Protein AF-A0A2K5D0M0-F1 (afdb_monomer_lite)

Structure (mmCIF, N/CA/C/O backbone):
data_AF-A0A2K5D0M0-F1
#
_entry.id   AF-A0A2K5D0M0-F1
#
loop_
_atom_site.group_PDB
_atom_site.id
_atom_site.type_symbol
_atom_site.label_atom_id
_atom_site.label_alt_id
_atom_site.label_comp_id
_atom_site.label_asym_id
_atom_site.label_entity_id
_atom_site.label_seq_id
_atom_site.pdbx_PDB_ins_code
_atom_site.Cartn_x
_atom_site.Cartn_y
_atom_site.Cartn_z
_atom_site.occupancy
_atom_site.B_iso_or_equiv
_atom_site.auth_seq_id
_atom_site.auth_comp_id
_atom_site.auth_asym_id
_atom_site.auth_atom_id
_atom_site.pdbx_PDB_model_num
ATOM 1 N N . MET A 1 1 ? 7.569 -37.934 -4.722 1.00 82.81 1 MET A N 1
ATOM 2 C CA . MET A 1 1 ? 7.926 -36.805 -5.614 1.00 82.81 1 MET A CA 1
ATOM 3 C C . MET A 1 1 ? 8.610 -35.730 -4.784 1.00 82.81 1 MET A C 1
ATOM 5 O O . MET A 1 1 ? 8.084 -35.399 -3.727 1.00 82.81 1 MET A O 1
ATOM 9 N N . LEU A 1 2 ? 9.769 -35.216 -5.208 1.00 89.56 2 LEU A N 1
ATOM 10 C CA . LEU A 1 2 ? 10.475 -34.173 -4.458 1.00 89.56 2 LEU A CA 1
ATOM 11 C C . LEU A 1 2 ? 9.888 -32.795 -4.791 1.00 89.56 2 LEU A C 1
ATOM 13 O O . LEU A 1 2 ? 9.759 -32.437 -5.959 1.00 89.56 2 LEU A O 1
ATOM 17 N N . ARG A 1 3 ? 9.508 -32.029 -3.765 1.00 94.50 3 ARG A N 1
ATOM 18 C CA . ARG A 1 3 ? 8.949 -30.680 -3.924 1.00 94.50 3 ARG A CA 1
ATOM 19 C C . ARG A 1 3 ? 10.067 -29.647 -3.821 1.00 94.50 3 ARG A C 1
ATOM 21 O O . ARG A 1 3 ? 10.845 -29.679 -2.870 1.00 94.50 3 ARG A O 1
ATOM 28 N N . ARG A 1 4 ? 10.118 -28.711 -4.770 1.00 96.38 4 ARG A N 1
ATOM 29 C CA . ARG A 1 4 ? 11.035 -27.563 -4.719 1.00 96.38 4 ARG A CA 1
ATOM 30 C C . ARG A 1 4 ? 10.542 -26.493 -3.747 1.00 96.38 4 ARG A C 1
ATOM 32 O O . ARG A 1 4 ? 9.370 -26.473 -3.367 1.00 96.38 4 ARG A O 1
ATOM 39 N N . LYS A 1 5 ? 11.445 -25.595 -3.362 1.00 96.75 5 LYS A N 1
ATOM 40 C CA . LYS A 1 5 ? 11.100 -24.420 -2.560 1.00 96.75 5 LYS A CA 1
ATOM 41 C C . LYS A 1 5 ? 10.355 -23.376 -3.417 1.00 96.75 5 LYS A C 1
ATOM 43 O O . LYS A 1 5 ? 10.543 -23.361 -4.639 1.00 96.75 5 LYS A O 1
ATOM 48 N N . PRO A 1 6 ? 9.487 -22.548 -2.806 1.00 97.06 6 PRO A N 1
ATOM 49 C CA . PRO A 1 6 ? 8.870 -21.408 -3.479 1.00 97.06 6 PRO A CA 1
ATOM 50 C C . PRO A 1 6 ? 9.921 -20.425 -3.998 1.00 97.06 6 PRO A C 1
ATOM 52 O O . PRO A 1 6 ? 11.004 -20.312 -3.425 1.00 97.06 6 PRO A O 1
ATOM 55 N N . THR A 1 7 ? 9.591 -19.718 -5.074 1.00 96.56 7 THR A N 1
ATOM 56 C CA . THR A 1 7 ? 10.465 -18.688 -5.643 1.00 96.56 7 THR A CA 1
ATOM 57 C C . THR A 1 7 ? 10.428 -17.437 -4.767 1.00 96.56 7 THR A C 1
ATOM 59 O O . THR A 1 7 ? 9.349 -16.995 -4.377 1.00 96.56 7 THR A O 1
ATOM 62 N N . ARG A 1 8 ? 11.598 -16.867 -4.472 1.00 96.88 8 ARG A N 1
ATOM 63 C CA . ARG A 1 8 ? 11.742 -15.561 -3.824 1.00 96.88 8 ARG A CA 1
ATOM 64 C C . ARG A 1 8 ? 11.924 -14.495 -4.907 1.00 96.88 8 ARG A C 1
ATOM 66 O O . ARG A 1 8 ? 12.717 -14.704 -5.819 1.00 96.88 8 ARG A O 1
ATOM 73 N N . LEU A 1 9 ? 11.164 -13.405 -4.824 1.00 95.94 9 LEU A N 1
ATOM 74 C CA . LEU A 1 9 ? 11.344 -12.238 -5.689 1.00 95.94 9 LEU A CA 1
ATOM 75 C C . LEU A 1 9 ? 12.478 -11.371 -5.132 1.00 95.94 9 LEU A C 1
ATOM 77 O O . LEU A 1 9 ? 12.582 -11.222 -3.915 1.00 95.94 9 LEU A O 1
ATOM 81 N N . GLU A 1 10 ? 13.299 -10.820 -6.020 1.00 95.88 10 GLU A N 1
ATOM 82 C CA . GLU A 1 10 ? 14.391 -9.901 -5.691 1.00 95.88 10 GLU A CA 1
ATOM 83 C C . GLU A 1 10 ? 14.189 -8.607 -6.476 1.00 95.88 10 GLU A C 1
ATOM 85 O O . GLU A 1 10 ? 13.779 -8.667 -7.638 1.00 95.88 10 GLU A O 1
ATOM 90 N N . LEU A 1 11 ? 14.484 -7.473 -5.838 1.00 92.69 11 LEU A N 1
ATOM 91 C CA . LEU A 1 11 ? 14.372 -6.153 -6.454 1.00 92.69 11 LEU A CA 1
ATOM 92 C C . LEU A 1 11 ? 15.538 -5.911 -7.414 1.00 92.69 11 LEU A C 1
ATOM 94 O O . LEU A 1 11 ? 16.689 -6.247 -7.107 1.00 92.69 11 LEU A O 1
ATOM 98 N N . LYS A 1 12 ? 15.239 -5.331 -8.571 1.00 94.19 12 LYS A N 1
ATOM 99 C CA . LYS A 1 12 ? 16.187 -5.023 -9.644 1.00 94.19 12 LYS A CA 1
ATOM 100 C C . LYS A 1 12 ? 16.252 -3.521 -9.885 1.00 94.19 12 LYS A C 1
ATOM 102 O O . LYS A 1 12 ? 15.410 -2.768 -9.419 1.00 94.19 12 LYS A O 1
ATOM 107 N N . LEU A 1 13 ? 17.265 -3.093 -10.635 1.00 91.12 13 LEU A N 1
ATOM 108 C CA . LEU A 1 13 ? 17.387 -1.689 -11.031 1.00 91.12 13 LEU A CA 1
ATOM 109 C C . LEU A 1 13 ? 16.237 -1.253 -11.950 1.00 91.12 13 LEU A C 1
ATOM 111 O O . LEU A 1 13 ? 15.795 -0.123 -11.830 1.00 91.12 13 LEU A O 1
ATOM 115 N N . ASP A 1 14 ? 15.704 -2.159 -12.775 1.00 88.88 14 ASP A N 1
ATOM 116 C CA . ASP A 1 14 ? 14.532 -1.903 -13.627 1.00 88.88 14 ASP A CA 1
ATOM 117 C C . ASP A 1 14 ? 13.279 -1.512 -12.812 1.00 88.88 14 ASP A C 1
ATOM 119 O O . ASP A 1 14 ? 12.402 -0.823 -13.323 1.00 88.88 14 ASP A O 1
ATOM 123 N N . ASP A 1 15 ? 13.200 -1.909 -11.533 1.00 91.00 15 ASP A N 1
ATOM 124 C CA . ASP A 1 15 ? 12.082 -1.550 -10.648 1.00 91.00 15 ASP A CA 1
ATOM 125 C C . ASP A 1 15 ? 12.149 -0.065 -10.212 1.00 91.00 15 ASP A C 1
ATOM 127 O O . ASP A 1 15 ? 11.190 0.468 -9.658 1.00 91.00 15 ASP A O 1
ATOM 131 N N . ILE A 1 16 ? 13.276 0.625 -10.443 1.00 88.38 16 ILE A N 1
ATOM 132 C CA . ILE A 1 16 ? 13.434 2.062 -10.151 1.00 88.38 16 ILE A CA 1
ATOM 133 C C . ILE A 1 16 ? 12.677 2.904 -11.181 1.00 88.38 16 ILE A C 1
ATOM 135 O O . ILE A 1 16 ? 12.050 3.895 -10.812 1.00 88.38 16 ILE A O 1
ATOM 139 N N . ASP A 1 17 ? 12.669 2.481 -12.447 1.00 85.19 17 ASP A N 1
ATOM 140 C CA . ASP A 1 17 ? 11.935 3.179 -13.505 1.00 85.19 17 ASP A CA 1
ATOM 141 C C . ASP A 1 17 ? 10.425 3.205 -13.194 1.00 85.19 17 ASP A C 1
ATOM 143 O O . ASP A 1 17 ? 9.740 4.180 -13.498 1.00 85.19 17 ASP A O 1
ATOM 147 N N . GLU A 1 18 ? 9.887 2.162 -12.548 1.00 80.50 18 GLU A N 1
ATOM 148 C CA . GLU A 1 18 ? 8.494 2.131 -12.075 1.00 80.50 18 GLU A CA 1
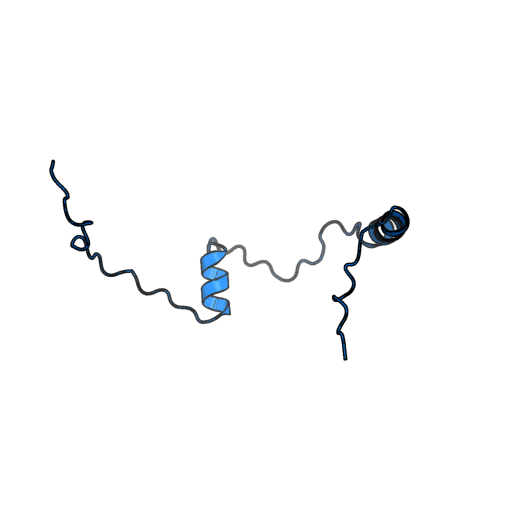ATOM 149 C C . GLU A 1 18 ? 8.223 3.252 -11.059 1.00 80.50 18 GLU A C 1
ATOM 151 O O . GLU A 1 18 ? 7.237 3.975 -11.192 1.00 80.50 18 GLU A O 1
ATOM 156 N N . PHE A 1 19 ? 9.142 3.473 -10.114 1.00 76.75 19 PHE A N 1
ATOM 157 C CA . PHE A 1 19 ? 9.036 4.546 -9.125 1.00 76.75 19 PHE A CA 1
ATOM 158 C C . PHE A 1 19 ? 9.102 5.947 -9.756 1.00 76.75 19 PHE A C 1
ATOM 160 O O . PHE A 1 19 ? 8.300 6.814 -9.410 1.00 76.75 19 PHE A O 1
ATOM 167 N N . GLU A 1 20 ? 10.010 6.182 -10.708 1.00 77.00 20 GLU A N 1
ATOM 168 C CA . GLU A 1 20 ? 10.143 7.497 -11.361 1.00 77.00 20 GLU A CA 1
ATOM 169 C C . GLU A 1 20 ? 8.905 7.862 -12.196 1.00 77.00 20 GLU A C 1
ATOM 171 O O . GLU A 1 20 ? 8.472 9.018 -12.220 1.00 77.00 20 GLU A O 1
ATOM 176 N N . ASN A 1 21 ? 8.280 6.873 -12.841 1.00 67.38 21 ASN A N 1
ATOM 177 C CA . ASN A 1 21 ? 7.024 7.082 -13.562 1.00 67.38 21 ASN A CA 1
ATOM 178 C C . ASN A 1 21 ? 5.839 7.353 -12.614 1.00 67.38 21 ASN A C 1
ATOM 180 O O . ASN A 1 21 ? 4.892 8.045 -13.000 1.00 67.38 21 ASN A O 1
ATOM 184 N N . GLU A 1 22 ? 5.887 6.853 -11.376 1.00 63.81 22 GLU A N 1
ATOM 185 C CA . GLU A 1 22 ? 4.906 7.164 -10.333 1.00 63.81 22 GLU A CA 1
ATOM 186 C C . GLU A 1 22 ? 5.138 8.537 -9.681 1.00 63.81 22 GLU A C 1
ATOM 188 O O . GLU A 1 22 ? 4.160 9.194 -9.326 1.00 63.81 22 GLU A O 1
ATOM 193 N N . GLU A 1 23 ? 6.374 9.042 -9.575 1.00 56.59 23 GLU A N 1
ATOM 194 C CA . GLU A 1 23 ? 6.658 10.376 -9.007 1.00 56.59 23 GLU A CA 1
ATOM 195 C C . GLU A 1 23 ? 6.056 11.513 -9.858 1.00 56.59 23 GLU A C 1
ATOM 197 O O . GLU A 1 23 ? 5.561 12.509 -9.324 1.00 56.59 23 GLU A O 1
ATOM 202 N N . VAL A 1 24 ? 5.967 11.326 -11.181 1.00 54.78 24 VAL A N 1
ATOM 203 C CA . VAL A 1 24 ? 5.330 12.281 -12.111 1.00 54.78 24 VAL A CA 1
ATOM 204 C C . VAL A 1 24 ? 3.795 12.334 -11.955 1.00 54.78 24 VAL A C 1
ATOM 206 O O . VAL A 1 24 ? 3.169 13.311 -12.370 1.00 54.78 24 VAL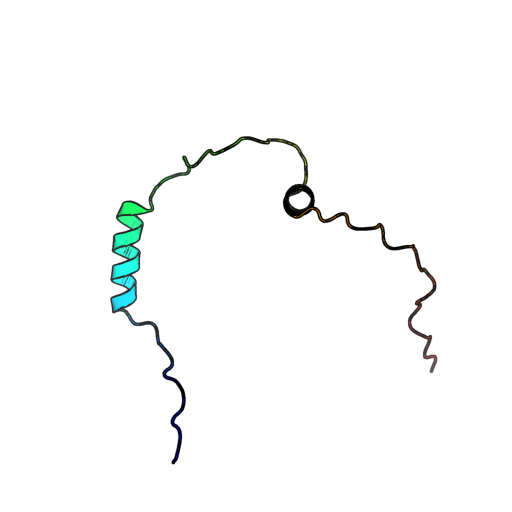 A O 1
ATOM 209 N N . ILE A 1 25 ? 3.170 11.337 -11.314 1.00 55.06 25 ILE A N 1
ATOM 210 C CA . ILE A 1 25 ? 1.714 11.278 -11.050 1.00 55.06 25 ILE A CA 1
ATOM 211 C C . ILE A 1 25 ? 1.392 11.394 -9.541 1.00 55.06 25 ILE A C 1
ATOM 213 O O . ILE A 1 25 ? 0.272 11.743 -9.166 1.00 55.06 25 ILE A O 1
ATOM 217 N N . GLY A 1 26 ? 2.374 11.161 -8.667 1.00 49.28 26 GLY A N 1
ATOM 218 C CA . GLY A 1 26 ? 2.264 11.151 -7.205 1.00 49.28 26 GLY A CA 1
ATOM 219 C C . GLY A 1 26 ? 2.726 12.431 -6.507 1.00 49.28 26 GLY A C 1
ATOM 220 O O . GLY A 1 26 ? 2.565 12.544 -5.293 1.00 49.28 26 GLY A O 1
ATOM 221 N N . GLY A 1 27 ? 3.226 13.422 -7.251 1.00 48.12 27 GLY A N 1
ATOM 222 C CA . GLY A 1 27 ? 3.391 14.805 -6.798 1.00 48.12 27 GLY A CA 1
ATOM 223 C C . GLY A 1 27 ? 2.054 15.534 -6.610 1.00 48.12 27 GLY A C 1
ATOM 224 O O . GLY A 1 27 ? 1.874 16.638 -7.115 1.00 48.12 27 GLY A O 1
ATOM 225 N N . SER A 1 28 ? 1.091 14.923 -5.914 1.00 48.62 28 SER A N 1
ATOM 226 C CA . SER A 1 28 ? 0.020 15.681 -5.274 1.00 48.62 28 SER A CA 1
ATOM 227 C C . SER A 1 28 ? 0.509 16.029 -3.880 1.00 48.62 28 SER A C 1
ATOM 229 O O . SER A 1 28 ? 0.323 15.275 -2.923 1.00 48.62 28 SER A O 1
ATOM 231 N N . ASP A 1 29 ? 1.078 17.225 -3.768 1.00 49.53 29 ASP A N 1
ATOM 232 C CA . ASP A 1 29 ? 0.912 18.018 -2.560 1.00 49.53 29 ASP A CA 1
ATOM 233 C C . ASP A 1 29 ? -0.536 17.869 -2.061 1.00 49.53 29 ASP A C 1
ATOM 235 O O . ASP A 1 29 ? -1.492 17.829 -2.844 1.00 49.53 29 ASP A O 1
ATOM 239 N N . GLY A 1 30 ? -0.675 17.660 -0.755 1.00 55.84 30 GLY A N 1
ATOM 240 C CA . GLY A 1 30 ? -1.901 17.178 -0.137 1.00 55.84 30 GLY A CA 1
ATOM 241 C C . GLY A 1 30 ? -3.143 18.002 -0.468 1.00 55.84 30 GLY A C 1
ATOM 242 O O . GLY A 1 30 ? -3.330 19.076 0.080 1.00 55.84 30 GLY A O 1
ATOM 243 N N . GLU A 1 31 ? -4.046 17.420 -1.251 1.00 53.31 31 GLU A N 1
ATOM 244 C CA . GLU A 1 31 ? -5.445 17.847 -1.412 1.00 53.31 31 GLU A CA 1
ATOM 245 C C . GLU A 1 31 ? -6.331 16.593 -1.574 1.00 53.31 31 GLU A C 1
ATOM 247 O O . GLU A 1 31 ? -7.170 16.446 -2.453 1.00 53.31 31 GLU A O 1
ATOM 252 N N . GLY A 1 32 ? -6.122 15.633 -0.671 1.00 48.12 32 GLY A N 1
ATOM 253 C CA . GLY A 1 32 ? -7.109 14.630 -0.276 1.00 48.12 32 GLY A CA 1
ATOM 254 C C . GLY A 1 32 ? -7.682 14.992 1.088 1.00 48.12 32 GLY A C 1
ATOM 255 O O . GLY A 1 32 ? -7.747 14.148 1.981 1.00 48.12 32 GLY A O 1
ATOM 256 N N . ALA A 1 33 ? -8.016 16.272 1.268 1.00 53.78 33 ALA A N 1
ATOM 257 C CA . ALA A 1 33 ? -8.706 16.823 2.420 1.00 53.78 33 ALA A CA 1
ATOM 258 C C . ALA A 1 33 ? -10.133 16.256 2.499 1.00 53.78 33 ALA A C 1
ATOM 260 O O . ALA A 1 33 ? -11.118 16.958 2.287 1.00 53.78 33 ALA A O 1
ATOM 261 N N . ILE A 1 34 ? -10.266 14.970 2.832 1.00 55.03 34 ILE A N 1
ATOM 262 C CA . ILE A 1 34 ? -11.523 14.436 3.346 1.00 55.03 34 ILE A CA 1
ATOM 263 C C . ILE A 1 34 ? -11.470 14.531 4.864 1.00 55.03 34 ILE A C 1
ATOM 265 O O . ILE A 1 34 ? -11.032 13.624 5.566 1.00 55.03 34 ILE A O 1
ATOM 269 N N . GLY A 1 35 ? -11.951 15.672 5.343 1.00 52.62 35 GLY A N 1
ATOM 270 C CA . GLY A 1 35 ? -12.500 15.792 6.681 1.00 52.62 35 GLY A CA 1
ATOM 271 C C . GLY A 1 35 ? -11.505 16.259 7.725 1.00 52.62 35 GLY A C 1
ATOM 272 O O . GLY A 1 35 ? -10.926 15.466 8.462 1.00 52.62 35 GLY A O 1
ATOM 273 N N . LEU A 1 36 ? -11.436 17.582 7.870 1.00 55.12 36 LEU A N 1
ATOM 274 C CA . LEU A 1 36 ? -11.269 18.208 9.171 1.00 55.12 36 LEU A CA 1
ATOM 275 C C . LEU A 1 36 ? -12.100 17.447 10.220 1.00 55.12 36 LEU A C 1
ATOM 277 O O . LEU A 1 36 ? -13.326 17.538 10.246 1.00 55.12 36 LEU A O 1
ATOM 281 N N . SER A 1 37 ? -11.430 16.785 11.149 1.00 53.22 37 SER A N 1
ATOM 282 C CA . SER A 1 37 ? -11.866 16.836 12.536 1.00 53.22 37 SER A CA 1
ATOM 283 C C . SER A 1 37 ? -10.648 17.203 13.361 1.00 53.22 37 SER A C 1
ATOM 285 O O . SER A 1 37 ? -9.939 16.352 13.892 1.00 53.22 37 SER A O 1
ATOM 287 N N . SER A 1 38 ? -10.377 18.502 13.417 1.00 55.28 38 SER A N 1
ATOM 288 C CA . SER A 1 38 ? -9.537 19.158 14.414 1.00 55.28 38 SER A CA 1
ATOM 289 C C . SER A 1 38 ? -10.183 19.039 15.803 1.00 55.28 38 SER A C 1
ATOM 291 O O . SER A 1 38 ? -10.494 20.026 16.460 1.00 55.28 38 SER A O 1
ATOM 293 N N . ASP A 1 39 ? -10.429 17.808 16.235 1.00 58.00 39 ASP A N 1
ATOM 294 C CA . ASP A 1 39 ? -10.794 17.464 17.600 1.00 58.00 39 ASP A CA 1
ATOM 295 C C . ASP A 1 39 ? -9.467 17.072 18.277 1.00 58.00 39 ASP A C 1
ATOM 297 O O . ASP A 1 39 ? -8.720 16.282 17.693 1.00 58.00 39 ASP A O 1
ATOM 301 N N . PRO A 1 40 ? -9.104 17.575 19.472 1.00 65.38 40 PRO A N 1
ATOM 302 C CA . PRO A 1 40 ? -7.828 17.257 20.134 1.00 65.38 40 PRO A CA 1
ATOM 303 C C . PRO A 1 40 ? -7.745 15.798 20.628 1.00 65.38 40 PRO A C 1
ATOM 305 O O . PRO A 1 40 ? -6.981 15.469 21.536 1.00 65.38 40 PRO A O 1
ATOM 308 N N . LYS A 1 41 ? -8.561 14.906 20.068 1.00 68.06 41 LYS A N 1
ATOM 309 C CA . LYS A 1 41 ? -8.592 13.490 20.393 1.00 68.06 41 LYS A CA 1
ATOM 310 C C . LYS A 1 41 ? -7.355 12.845 19.790 1.00 68.06 41 LYS A C 1
ATOM 312 O O . LYS A 1 41 ? -7.123 12.929 18.586 1.00 68.06 41 LYS A O 1
ATOM 317 N N . SER A 1 42 ? -6.551 12.208 20.644 1.00 81.00 42 SER A N 1
ATOM 318 C CA . SER A 1 42 ? -5.357 11.508 20.178 1.00 81.00 42 SER A CA 1
ATOM 319 C C . SER A 1 42 ? -5.756 10.461 19.137 1.00 81.00 42 SER A C 1
ATOM 321 O O . SER A 1 42 ? -6.874 9.932 19.145 1.00 81.00 42 SER A O 1
ATOM 323 N N . ARG A 1 43 ? -4.843 10.175 18.211 1.00 86.25 43 ARG A N 1
ATOM 324 C CA . ARG A 1 43 ? -5.062 9.224 17.115 1.00 86.25 43 ARG A CA 1
ATOM 325 C C . ARG A 1 43 ? -5.616 7.885 17.614 1.00 86.25 43 ARG A C 1
ATOM 327 O O . ARG A 1 43 ? -6.468 7.285 16.967 1.00 86.25 43 ARG A O 1
ATOM 334 N N . GLU A 1 44 ? -5.175 7.456 18.789 1.00 84.75 44 GLU A N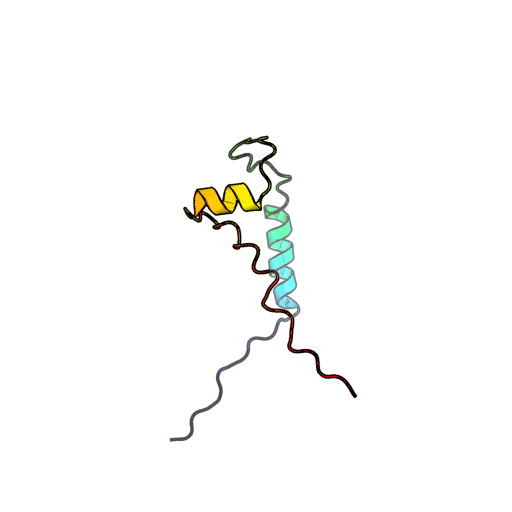 1
ATOM 335 C CA . GLU A 1 44 ? -5.611 6.249 19.485 1.00 84.75 44 GLU A CA 1
ATOM 336 C C . GLU A 1 44 ? -7.102 6.302 19.845 1.00 84.75 44 GLU A C 1
ATOM 338 O O . GLU A 1 44 ? -7.813 5.323 19.634 1.00 84.75 44 GLU A O 1
ATOM 343 N N . GLN A 1 45 ? -7.599 7.445 20.323 1.00 85.19 45 GLN A N 1
ATOM 344 C CA . GLN A 1 45 ? -9.016 7.651 20.632 1.00 85.19 45 GLN A CA 1
ATOM 345 C C . GLN A 1 45 ? -9.880 7.504 19.371 1.0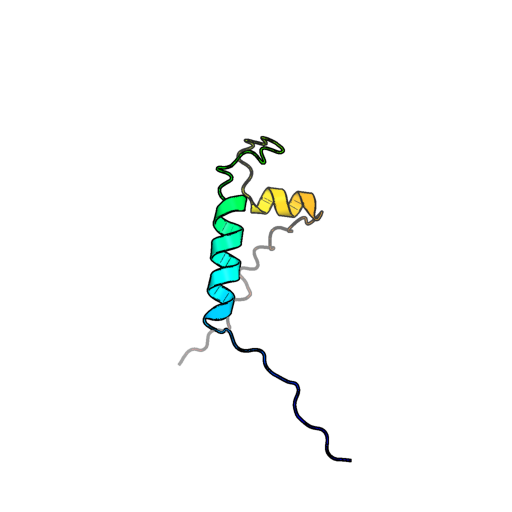0 85.19 45 GLN A C 1
ATOM 347 O O . GLN A 1 45 ? -10.880 6.790 19.390 1.00 85.19 45 GLN A O 1
ATOM 352 N N . MET A 1 46 ? -9.453 8.106 18.254 1.00 90.31 46 MET A N 1
ATOM 353 C CA . MET A 1 46 ? -10.171 8.002 16.977 1.00 90.31 46 MET A CA 1
ATOM 354 C C . MET A 1 46 ? -10.224 6.563 16.459 1.00 90.31 46 MET A C 1
ATOM 356 O O . MET A 1 46 ? -11.255 6.117 15.956 1.00 90.31 46 MET A O 1
ATOM 360 N N . ILE A 1 47 ? -9.119 5.822 16.581 1.00 92.56 47 ILE A N 1
ATOM 361 C CA . ILE A 1 47 ? -9.069 4.417 16.163 1.00 92.56 47 ILE A CA 1
ATOM 362 C C . ILE A 1 47 ? -10.001 3.576 17.038 1.00 92.56 47 ILE A C 1
ATOM 364 O O . ILE A 1 47 ? -10.775 2.792 16.493 1.00 92.56 47 ILE A O 1
ATOM 368 N N . ASN A 1 48 ? -9.969 3.769 18.360 1.00 92.88 48 ASN A N 1
ATOM 369 C CA . ASN A 1 48 ? -10.809 3.045 19.315 1.00 92.88 48 ASN A CA 1
ATOM 370 C C . ASN A 1 48 ? -12.303 3.223 19.011 1.00 92.88 48 ASN A C 1
ATOM 372 O O . ASN A 1 48 ? -13.025 2.230 18.917 1.00 92.88 48 ASN A O 1
ATOM 376 N N . ASP A 1 49 ? -12.743 4.461 18.769 1.00 91.44 49 ASP A N 1
ATOM 377 C CA . ASP A 1 49 ? -14.130 4.768 18.404 1.00 91.44 49 ASP A CA 1
ATOM 378 C C . ASP A 1 49 ? -14.511 4.133 17.057 1.00 91.44 49 ASP A C 1
ATOM 380 O O . ASP A 1 49 ? -15.591 3.553 16.921 1.00 91.44 49 ASP A O 1
ATOM 384 N N . ARG A 1 50 ? -13.599 4.157 16.074 1.00 94.06 50 ARG A N 1
ATOM 385 C CA . ARG A 1 50 ? -13.838 3.599 14.733 1.00 94.06 50 ARG A CA 1
ATOM 386 C C . ARG A 1 50 ? -13.961 2.075 14.719 1.00 94.06 50 ARG A C 1
ATOM 388 O O . ARG A 1 50 ? -14.679 1.540 13.880 1.00 94.06 50 ARG A O 1
ATOM 395 N N . ILE A 1 51 ? -13.277 1.375 15.622 1.00 93.12 51 ILE A N 1
ATOM 396 C CA . ILE A 1 51 ? -13.333 -0.094 15.726 1.00 93.12 51 ILE A CA 1
ATOM 397 C C . ILE A 1 51 ? -14.262 -0.581 16.850 1.00 93.12 51 ILE A C 1
ATOM 399 O O . ILE A 1 51 ? -14.334 -1.781 17.109 1.00 93.12 51 ILE A O 1
ATOM 403 N N . GLY A 1 52 ? -14.956 0.330 17.541 1.00 93.69 52 GLY A N 1
ATOM 404 C CA . GLY A 1 52 ? -15.828 0.002 18.672 1.00 93.69 52 GLY A CA 1
ATOM 405 C C . GLY A 1 52 ? -15.087 -0.549 19.897 1.00 93.69 52 GLY A C 1
ATOM 406 O O . GLY A 1 52 ? -15.696 -1.213 20.739 1.00 93.69 52 GLY A O 1
ATOM 407 N N . TYR A 1 53 ? -13.783 -0.297 20.012 1.00 91.44 53 TYR A N 1
ATOM 408 C CA . TYR A 1 53 ? -12.965 -0.776 21.119 1.00 91.44 53 TYR A CA 1
ATOM 409 C C . TYR A 1 53 ? -13.040 0.179 22.312 1.00 91.44 53 TYR A C 1
ATOM 411 O O . TYR A 1 53 ? -12.777 1.372 22.197 1.00 91.44 53 TYR A O 1
ATOM 419 N N . LYS A 1 54 ? -13.379 -0.360 23.488 1.00 89.69 54 LYS A N 1
ATOM 420 C CA . LYS A 1 54 ? -13.514 0.396 24.742 1.00 89.69 54 LYS A CA 1
ATOM 421 C C . LYS A 1 54 ? -12.536 -0.166 25.773 1.00 89.69 54 LYS A C 1
ATOM 423 O O . LYS A 1 54 ? -12.920 -1.081 26.512 1.00 89.69 54 LYS A O 1
ATOM 428 N N . PRO A 1 55 ? -11.277 0.317 25.803 1.00 85.00 55 PRO A N 1
ATOM 429 C CA . PRO A 1 55 ? -10.285 -0.202 26.731 1.00 85.00 55 PRO A CA 1
ATOM 430 C C . PRO A 1 55 ? -10.794 -0.022 28.159 1.00 85.00 55 PRO A C 1
ATOM 432 O O . PRO A 1 55 ? -11.104 1.086 28.591 1.00 85.00 55 PRO A O 1
ATOM 435 N N . GLN A 1 56 ? -10.900 -1.129 28.890 1.00 83.38 56 GLN A N 1
ATOM 436 C CA . GLN A 1 56 ? -11.203 -1.068 30.311 1.00 83.38 56 GLN A CA 1
ATOM 437 C C . GLN A 1 56 ? -9.961 -0.548 31.039 1.00 83.38 56 GLN A C 1
ATOM 439 O O . GLN A 1 56 ? -8.857 -1.035 30.757 1.00 83.38 56 GLN A O 1
ATOM 444 N N . PRO A 1 57 ? -10.094 0.423 31.960 1.00 80.19 57 PRO A N 1
ATOM 445 C CA . PRO A 1 57 ? -8.976 0.809 32.804 1.00 80.19 57 PRO A CA 1
ATOM 446 C C . PRO A 1 57 ? -8.488 -0.452 33.515 1.00 80.19 57 PRO A C 1
ATOM 448 O O . PRO A 1 57 ? -9.277 -1.165 34.137 1.00 80.19 57 PRO A O 1
ATOM 451 N N . LYS A 1 58 ? -7.196 -0.770 33.371 1.00 78.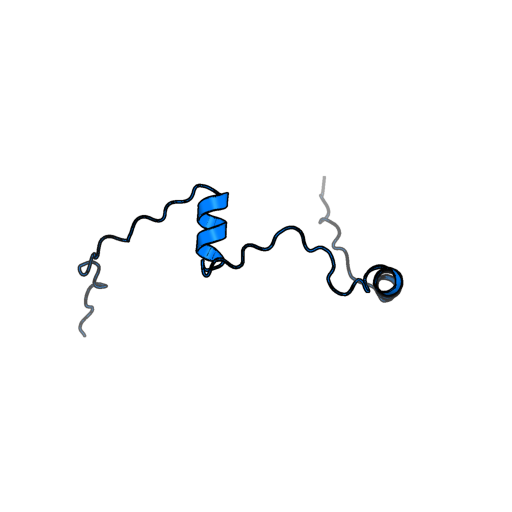19 58 LYS A N 1
ATOM 452 C CA . LYS A 1 58 ? -6.628 -1.934 34.053 1.00 78.19 58 LYS A CA 1
ATOM 453 C C . LYS A 1 58 ? -6.908 -1.759 35.550 1.00 78.19 58 LYS A C 1
ATOM 455 O O . LYS A 1 58 ? -6.537 -0.709 36.085 1.00 78.19 58 LYS A O 1
ATOM 460 N N . PRO A 1 59 ? -7.553 -2.726 36.233 1.00 74.12 59 PRO A N 1
ATOM 461 C CA . PRO A 1 59 ? -7.660 -2.659 37.680 1.00 74.12 59 PRO A CA 1
ATOM 462 C C . PRO A 1 59 ? -6.240 -2.539 38.228 1.00 74.12 59 PRO A C 1
ATOM 464 O O . PRO A 1 59 ? -5.331 -3.243 37.780 1.00 74.12 59 PRO A O 1
ATOM 467 N N . ASN A 1 60 ? -6.041 -1.583 39.131 1.00 66.62 60 ASN A N 1
ATOM 468 C CA . ASN A 1 60 ? -4.765 -1.281 39.767 1.00 66.62 60 ASN A CA 1
ATOM 469 C C . ASN A 1 60 ? -4.344 -2.455 40.674 1.00 66.62 60 ASN A C 1
ATOM 471 O O . ASN A 1 60 ? -4.402 -2.363 41.897 1.00 66.62 60 ASN A O 1
ATOM 475 N N . ASN A 1 61 ? -3.948 -3.581 40.078 1.00 60.03 61 ASN A N 1
ATOM 476 C CA . ASN A 1 61 ? -3.372 -4.721 40.776 1.00 60.03 61 ASN A CA 1
ATOM 477 C C . ASN A 1 61 ? -1.914 -4.395 41.094 1.00 60.03 61 ASN A C 1
ATOM 479 O O . ASN A 1 61 ? -0.989 -4.869 40.438 1.00 60.03 61 ASN A O 1
ATOM 483 N N . ARG A 1 62 ? -1.709 -3.606 42.154 1.00 60.50 62 ARG A N 1
ATOM 484 C CA . ARG A 1 62 ? -0.396 -3.426 42.798 1.00 60.50 62 ARG A CA 1
ATOM 485 C C . ARG A 1 62 ? 0.186 -4.733 43.369 1.00 60.50 62 ARG A C 1
ATOM 487 O O . ARG A 1 62 ? 1.272 -4.702 43.925 1.00 60.50 62 ARG A O 1
ATOM 494 N N . SER A 1 63 ? -0.513 -5.865 43.248 1.00 61.53 63 SER A N 1
ATOM 495 C CA . SER A 1 63 ? -0.174 -7.138 43.892 1.00 61.53 63 SER A CA 1
ATOM 496 C C . SER A 1 63 ? 0.369 -8.233 42.970 1.00 61.53 63 SER A C 1
ATOM 498 O O . SER A 1 63 ? 0.625 -9.326 43.457 1.00 61.53 63 SER A O 1
ATOM 500 N N . SER A 1 64 ? 0.628 -7.982 41.682 1.00 59.22 64 SER A N 1
ATOM 501 C CA . SER A 1 64 ? 1.512 -8.877 40.910 1.00 59.22 64 SER A CA 1
ATOM 502 C C . SER A 1 64 ? 2.937 -8.326 40.922 1.00 59.22 64 SER A C 1
ATOM 504 O O . SER A 1 64 ? 3.565 -8.150 39.879 1.00 59.22 64 SER A O 1
ATOM 506 N N . GLN A 1 65 ? 3.419 -7.998 42.127 1.00 61.34 65 GLN A N 1
ATOM 507 C CA . GLN A 1 65 ? 4.845 -7.898 42.406 1.00 61.34 65 GLN A CA 1
ATOM 508 C C . GLN A 1 65 ? 5.452 -9.228 41.974 1.00 61.34 65 GLN A C 1
ATOM 510 O O . GLN A 1 65 ? 5.121 -10.273 42.532 1.00 61.34 65 GLN A O 1
ATOM 515 N N . PHE A 1 66 ? 6.283 -9.185 40.933 1.00 61.12 66 PHE A N 1
ATOM 516 C CA . PHE A 1 66 ? 7.235 -10.244 40.637 1.00 61.12 66 PHE A CA 1
ATOM 517 C C . PHE A 1 66 ? 7.800 -10.744 41.968 1.00 61.12 66 PHE A C 1
ATOM 519 O O . PHE A 1 66 ? 8.296 -9.940 42.759 1.00 61.12 66 PHE A O 1
ATOM 526 N N . GLY A 1 67 ? 7.601 -12.037 42.241 1.00 61.31 67 GLY A N 1
ATOM 527 C CA . GLY A 1 67 ? 8.008 -12.665 43.490 1.00 61.31 67 GLY A CA 1
ATOM 528 C C . GLY A 1 67 ? 9.455 -12.306 43.795 1.00 61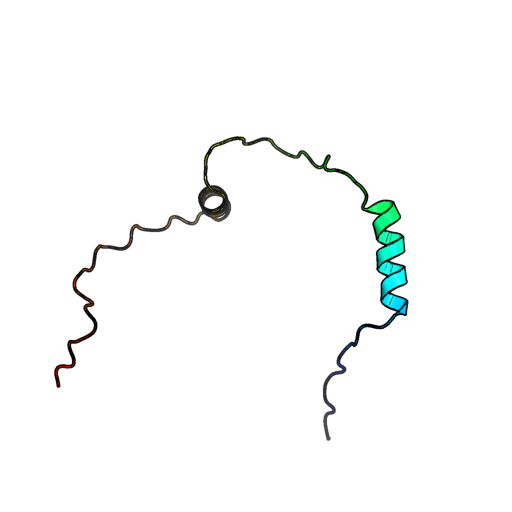.31 67 GLY A C 1
ATOM 529 O O . GLY A 1 67 ? 10.336 -12.517 42.963 1.00 61.31 67 GLY A O 1
ATOM 530 N N . SER A 1 68 ? 9.662 -11.710 44.966 1.00 59.94 68 SER A N 1
ATOM 531 C CA . SER A 1 68 ? 10.966 -11.365 45.513 1.00 59.94 68 SER A CA 1
ATOM 532 C C . SER A 1 68 ? 11.849 -12.610 45.555 1.00 59.94 68 SER A C 1
ATOM 534 O O . SER A 1 68 ? 11.616 -13.510 46.363 1.00 59.94 68 SER A O 1
ATOM 536 N N . LEU A 1 69 ? 12.853 -12.667 44.684 1.00 56.62 69 LEU A N 1
ATOM 537 C CA . LEU A 1 69 ? 13.984 -13.561 44.868 1.00 56.62 69 LEU A CA 1
ATOM 538 C C . LEU A 1 69 ? 15.039 -12.771 45.648 1.00 56.62 69 LEU A C 1
ATOM 540 O O . LEU A 1 69 ? 15.672 -11.877 45.091 1.00 56.62 69 LEU A O 1
ATOM 544 N N . GLU A 1 70 ? 15.159 -13.061 46.940 1.00 55.75 70 GLU A N 1
ATOM 545 C CA . GLU A 1 70 ? 16.267 -12.588 47.774 1.00 55.75 70 GLU A CA 1
ATOM 546 C C . GLU A 1 70 ? 17.416 -13.608 47.704 1.00 55.75 70 GLU A C 1
ATOM 548 O O . GLU A 1 70 ? 17.164 -14.817 47.668 1.00 55.75 70 GLU A O 1
ATOM 553 N N . PHE A 1 71 ? 18.656 -13.114 47.658 1.00 56.06 71 PHE A N 1
ATOM 554 C CA . PHE A 1 71 ? 19.902 -13.873 47.806 1.00 56.06 71 PHE A CA 1
ATOM 555 C C . PHE A 1 71 ? 20.654 -13.328 49.018 1.00 56.06 71 PHE A C 1
ATOM 557 O O . PHE A 1 71 ? 20.633 -12.085 49.183 1.00 56.06 71 PHE A O 1
#

Radius of gyration: 25.82 Å; chains: 1; bounding box: 36×56×61 Å

Sequence (71 aa):
MLRRKPTRLELKLDDIDEFENEEVIGGSDGEGAIGLSSDPKSREQMINDRIGYKPQPKPNNRSSQFGSLEF

Organism: Aotus nancymaae (NCBI:txid37293)

Foldseek 3Di:
DDDDDDDDDDDDPVVVVVVVVVCVVVPPPDDPPPDDPPDPDPPVRVVCVVVVHDDDDPPPCPPVPPPDDDD

Secondary structure (DSSP, 8-state):
-PPPPPPPP---THHHHHHHHHHHHH---S------------HHHHHHHHTT--PPPPP--TT--------

InterPro domains:
  IPR018860 Anaphase-promoting complex, subunit CDC26 [PF10471] (1-41)
  IPR018860 Anaphase-promoting complex, subunit CDC26 [PTHR28579] (1-71)

pLDDT: mean 74.12, std 16.88, range [48.12, 97.06]